Protein AF-A0A8S8XCG7-F1 (afdb_monomer_lite)

Organism: NCBI:txid2812848

Foldseek 3Di:
DDDDDDDDDDPPPPPDPDDPPPQDDADDDFLPVLCVVFVVPPDHPVCLQVCLVAAALVNLLVVLVCCCPVVPRPRDPVSSVRNSVSSNVRRHDHDPDPDPPPDDD

pLDDT: mean 86.69, std 14.5, range [52.53, 98.62]

Structure (mmCIF, N/CA/C/O backbone):
data_AF-A0A8S8XCG7-F1
#
_entry.id   AF-A0A8S8XCG7-F1
#
loop_
_atom_site.group_PDB
_atom_site.id
_atom_site.type_symbol
_atom_site.label_atom_id
_atom_site.label_alt_id
_atom_site.label_comp_id
_atom_site.label_asym_id
_atom_site.label_entity_id
_atom_site.label_seq_id
_atom_site.pdbx_PDB_ins_code
_atom_site.Cartn_x
_atom_site.Cartn_y
_atom_site.Cartn_z
_atom_site.occupancy
_atom_site.B_iso_or_equiv
_atom_site.auth_seq_id
_atom_site.auth_comp_id
_atom_site.auth_asym_id
_atom_site.auth_atom_id
_atom_site.pdbx_PDB_model_num
ATOM 1 N N . MET A 1 1 ? 73.875 -24.500 -15.3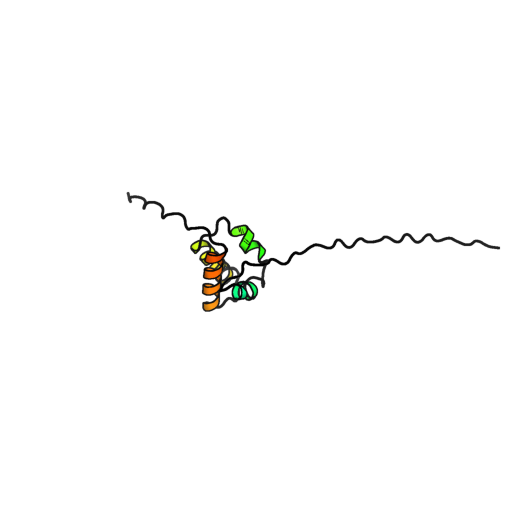87 1.00 55.00 1 MET A N 1
ATOM 2 C CA . MET A 1 1 ? 73.278 -23.535 -14.432 1.00 55.00 1 MET A CA 1
ATOM 3 C C . MET A 1 1 ? 72.925 -22.252 -15.176 1.00 55.00 1 MET A C 1
ATOM 5 O O . MET A 1 1 ? 73.843 -21.654 -15.726 1.00 55.00 1 MET A O 1
ATOM 9 N N . PRO A 1 2 ? 71.639 -21.853 -15.249 1.00 52.53 2 PRO A N 1
ATOM 10 C CA . PRO A 1 2 ? 71.208 -20.766 -14.362 1.00 52.53 2 PRO A CA 1
ATOM 11 C C . PRO A 1 2 ? 69.749 -20.830 -13.859 1.00 52.53 2 PRO A C 1
ATOM 13 O O . PRO A 1 2 ? 68.814 -21.126 -14.589 1.00 52.53 2 PRO A O 1
ATOM 16 N N . ARG A 1 3 ? 69.622 -20.443 -12.584 1.00 58.84 3 ARG A N 1
ATOM 17 C CA . ARG A 1 3 ? 68.622 -19.528 -12.006 1.00 58.84 3 ARG A CA 1
ATOM 18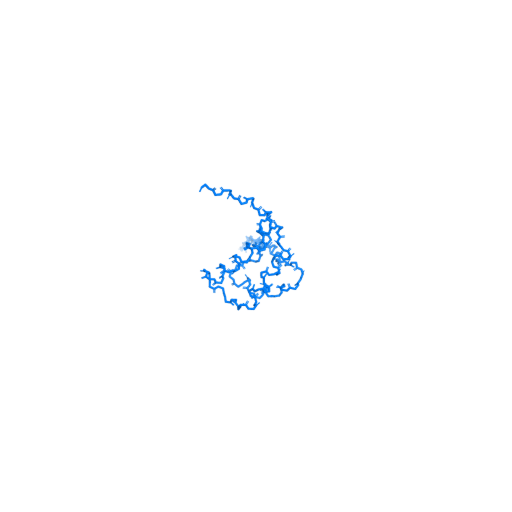 C C . ARG A 1 3 ? 67.142 -19.840 -12.263 1.00 58.84 3 ARG A C 1
ATOM 20 O O . ARG A 1 3 ? 66.499 -19.251 -13.123 1.00 58.84 3 ARG A O 1
ATOM 27 N N . ILE A 1 4 ? 66.602 -20.675 -11.375 1.00 60.03 4 ILE A N 1
ATOM 28 C CA . ILE A 1 4 ? 65.176 -20.731 -11.035 1.00 60.03 4 ILE A CA 1
ATOM 29 C C . ILE A 1 4 ? 64.765 -19.347 -10.505 1.00 60.03 4 ILE A C 1
ATOM 31 O O . ILE A 1 4 ? 65.193 -18.941 -9.425 1.00 60.03 4 ILE A O 1
ATOM 35 N N . LEU A 1 5 ? 63.970 -18.609 -11.280 1.00 61.09 5 LEU A N 1
ATOM 36 C CA . LEU A 1 5 ? 63.278 -17.405 -10.824 1.00 61.09 5 LEU A CA 1
ATOM 37 C C . LEU A 1 5 ? 61.938 -17.835 -10.216 1.00 61.09 5 LEU A C 1
ATOM 39 O O . LEU A 1 5 ? 61.001 -18.179 -10.932 1.00 61.09 5 LEU A O 1
ATOM 43 N N . LEU A 1 6 ? 61.871 -17.845 -8.885 1.00 61.34 6 LEU A N 1
ATOM 44 C CA . LEU A 1 6 ? 60.634 -17.980 -8.116 1.00 61.34 6 LEU A CA 1
ATOM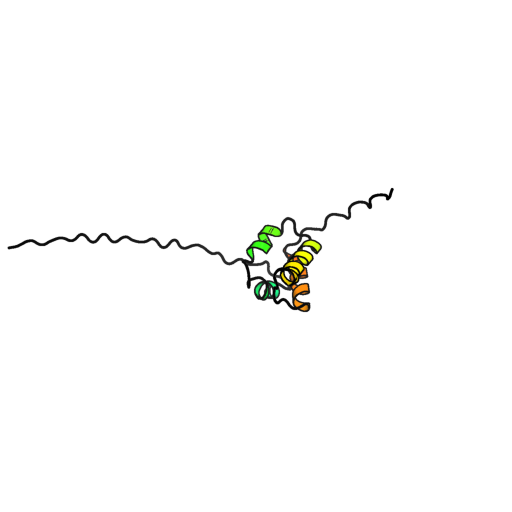 45 C C . LEU A 1 6 ? 59.822 -16.684 -8.256 1.00 61.34 6 LEU A C 1
ATOM 47 O O . LEU A 1 6 ? 60.117 -15.698 -7.583 1.00 61.34 6 LEU A O 1
ATOM 51 N N . LEU A 1 7 ? 58.803 -16.673 -9.119 1.00 62.34 7 LEU A N 1
ATOM 52 C CA . LEU A 1 7 ? 57.742 -15.668 -9.046 1.00 62.34 7 LEU A CA 1
ATOM 53 C C . LEU A 1 7 ? 56.707 -16.133 -8.016 1.00 62.34 7 LEU A C 1
ATOM 55 O O . LEU A 1 7 ? 55.932 -17.051 -8.270 1.00 62.34 7 LEU A O 1
ATOM 59 N N . ALA A 1 8 ? 56.713 -15.500 -6.845 1.00 62.94 8 ALA A N 1
ATOM 60 C CA . ALA A 1 8 ? 55.676 -15.661 -5.836 1.00 62.94 8 ALA A CA 1
ATOM 61 C C . ALA A 1 8 ? 54.373 -15.010 -6.333 1.00 62.94 8 ALA A C 1
ATOM 63 O O . ALA A 1 8 ? 54.267 -13.787 -6.416 1.00 62.94 8 ALA A O 1
ATOM 64 N N . SER A 1 9 ? 53.388 -15.830 -6.696 1.00 67.12 9 SER A N 1
ATOM 65 C CA . SER A 1 9 ? 52.050 -15.374 -7.073 1.00 67.12 9 SER A CA 1
ATOM 66 C C . SER A 1 9 ? 51.273 -14.952 -5.823 1.00 67.12 9 SER A C 1
ATOM 68 O O . SER A 1 9 ? 50.852 -15.794 -5.032 1.00 67.12 9 S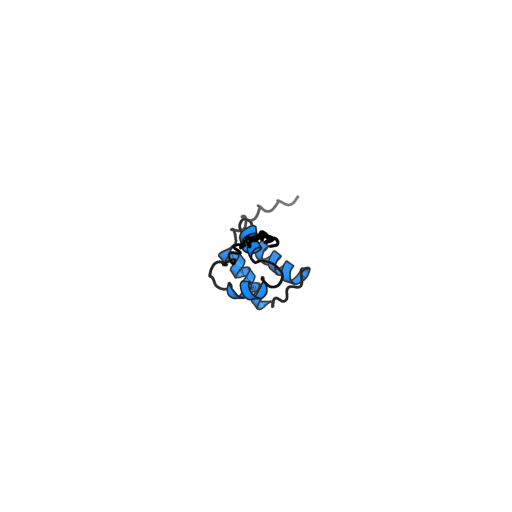ER A O 1
ATOM 70 N N . LEU A 1 10 ? 51.077 -13.644 -5.638 1.00 68.06 10 LEU A N 1
ATOM 71 C CA . LEU A 1 10 ? 50.161 -13.105 -4.633 1.00 68.06 10 LEU A CA 1
ATOM 72 C C . LEU A 1 10 ? 48.720 -13.307 -5.132 1.00 68.06 10 LEU A C 1
ATOM 74 O O . LEU A 1 10 ? 48.222 -12.541 -5.956 1.00 68.06 10 LEU A O 1
ATOM 78 N N . LEU A 1 11 ? 48.056 -14.366 -4.666 1.00 69.00 11 LEU A N 1
ATOM 79 C CA . LEU A 1 11 ? 46.619 -14.548 -4.868 1.00 69.00 11 LEU A CA 1
ATOM 80 C C . LEU A 1 11 ? 45.879 -13.593 -3.925 1.00 69.00 11 LEU A C 1
ATOM 82 O O . LEU A 1 11 ? 45.699 -13.878 -2.742 1.00 69.00 11 LEU A O 1
ATOM 86 N N . LEU A 1 12 ? 45.471 -12.438 -4.449 1.00 65.44 12 LEU A N 1
ATOM 87 C CA . LEU A 1 12 ? 44.484 -11.576 -3.807 1.00 65.44 12 LEU A CA 1
ATOM 88 C C . LEU A 1 12 ? 43.143 -12.318 -3.813 1.00 65.44 12 LEU A C 1
ATOM 90 O O . LEU A 1 12 ? 42.444 -12.350 -4.823 1.00 65.44 12 LEU A O 1
ATOM 94 N N . VAL A 1 13 ? 42.800 -12.952 -2.693 1.00 67.88 13 VAL A N 1
ATOM 95 C CA . VAL A 1 13 ? 41.461 -13.503 -2.477 1.00 67.88 13 VAL A CA 1
ATOM 96 C C . VAL A 1 13 ? 40.526 -12.318 -2.260 1.00 67.88 13 VAL A C 1
ATOM 98 O O . VAL A 1 13 ? 40.457 -11.751 -1.172 1.00 67.88 13 VAL A O 1
ATOM 101 N N . SER A 1 14 ? 39.841 -11.894 -3.319 1.00 68.94 14 SER A N 1
ATOM 102 C CA . SER A 1 14 ? 38.730 -10.956 -3.204 1.00 68.94 14 SER A CA 1
ATOM 103 C C . SER A 1 14 ? 37.586 -11.659 -2.478 1.00 68.94 14 SER A C 1
ATOM 105 O O . SER A 1 14 ? 36.887 -12.482 -3.066 1.00 68.94 14 SER A O 1
ATOM 107 N N . SER A 1 15 ? 37.393 -11.359 -1.194 1.00 67.00 15 SER A N 1
ATOM 108 C CA . SER A 1 15 ? 36.167 -11.737 -0.495 1.00 67.00 15 SER A CA 1
ATOM 109 C C . SER A 1 15 ? 34.998 -11.017 -1.159 1.00 67.00 15 SER A C 1
ATOM 111 O O . SER A 1 15 ? 34.880 -9.796 -1.055 1.00 67.00 15 SER A O 1
ATOM 113 N N . ALA A 1 16 ? 34.140 -11.761 -1.855 1.00 66.19 16 ALA A N 1
ATOM 114 C CA . ALA A 1 16 ? 32.838 -11.253 -2.249 1.00 66.19 16 ALA A CA 1
ATOM 115 C C . ALA A 1 16 ? 32.046 -10.994 -0.961 1.00 66.19 16 ALA A C 1
ATOM 117 O O . ALA A 1 16 ? 31.727 -11.928 -0.225 1.00 66.19 16 ALA A O 1
ATOM 118 N N . ALA A 1 17 ? 31.778 -9.726 -0.656 1.00 69.81 17 ALA A N 1
ATOM 119 C CA . ALA A 1 17 ? 30.797 -9.384 0.357 1.00 69.81 17 ALA A CA 1
ATOM 120 C C . ALA A 1 17 ? 29.435 -9.857 -0.161 1.00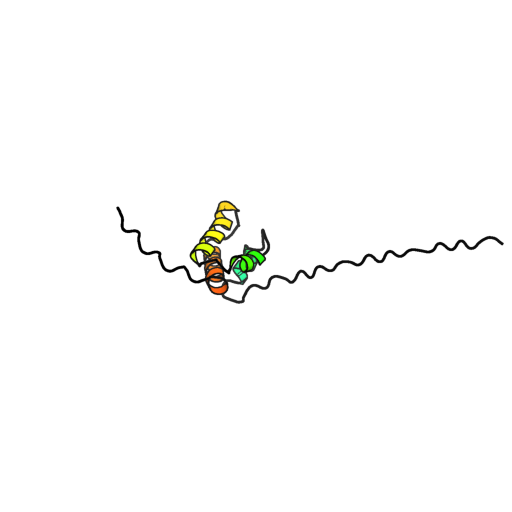 69.81 17 ALA A C 1
ATOM 122 O O . ALA A 1 17 ? 28.897 -9.291 -1.111 1.00 69.81 17 ALA A O 1
ATOM 123 N N . VAL A 1 18 ? 28.911 -10.933 0.420 1.00 68.06 18 VAL A N 1
ATOM 124 C CA . VAL A 1 18 ? 27.520 -11.329 0.214 1.00 68.06 18 VAL A CA 1
ATOM 125 C C . VAL A 1 18 ? 26.655 -10.356 1.008 1.00 68.06 18 VAL A C 1
ATOM 127 O O . VAL A 1 18 ? 26.681 -10.351 2.237 1.00 68.06 18 VAL A O 1
ATOM 130 N N . ALA A 1 19 ? 25.959 -9.468 0.301 1.00 65.62 19 ALA A N 1
ATOM 131 C CA . ALA A 1 19 ? 24.869 -8.707 0.888 1.00 65.62 19 ALA A CA 1
ATOM 132 C C . ALA A 1 19 ? 23.712 -9.685 1.127 1.00 65.62 19 ALA A C 1
ATOM 134 O O . ALA A 1 19 ? 23.221 -10.307 0.185 1.00 65.62 19 ALA A O 1
ATOM 135 N N . ASP A 1 20 ? 23.332 -9.861 2.389 1.00 61.59 20 ASP A N 1
ATOM 136 C CA . ASP A 1 20 ? 22.133 -10.599 2.777 1.00 61.59 20 ASP A CA 1
ATOM 137 C C . ASP A 1 20 ? 20.921 -9.707 2.471 1.00 61.59 20 ASP A C 1
ATOM 139 O O . ASP A 1 20 ? 20.439 -8.955 3.317 1.00 61.59 20 ASP A O 1
ATOM 143 N N . GLU A 1 21 ? 20.503 -9.680 1.203 1.00 63.97 21 GLU A N 1
ATOM 144 C CA . GLU A 1 21 ? 19.266 -9.011 0.795 1.00 63.97 21 GLU A CA 1
ATOM 145 C C . GLU A 1 21 ? 18.087 -9.919 1.139 1.00 63.97 21 GLU A C 1
ATOM 147 O O . GLU A 1 21 ? 17.527 -10.625 0.296 1.00 63.97 21 GLU A O 1
ATOM 152 N N . ASP A 1 22 ? 17.740 -9.941 2.423 1.00 64.88 22 ASP A N 1
ATOM 153 C CA . ASP A 1 22 ? 16.573 -10.651 2.917 1.00 64.88 22 ASP A CA 1
ATOM 154 C C . ASP A 1 22 ? 15.320 -10.070 2.238 1.00 64.88 22 ASP A C 1
ATOM 156 O O . ASP A 1 22 ? 14.923 -8.924 2.469 1.00 64.88 22 ASP A O 1
ATOM 160 N N . ALA A 1 23 ? 14.692 -10.851 1.355 1.00 68.38 23 ALA A N 1
ATOM 161 C CA . ALA A 1 23 ? 13.526 -10.397 0.609 1.00 68.38 23 ALA A CA 1
ATOM 162 C C . ALA A 1 23 ? 12.410 -9.952 1.572 1.00 68.38 23 ALA A C 1
ATOM 164 O O . ALA A 1 23 ? 12.002 -10.686 2.480 1.00 68.38 23 ALA A O 1
ATOM 165 N N . ILE A 1 24 ? 11.875 -8.750 1.361 1.00 77.75 24 ILE A N 1
ATOM 166 C CA . ILE A 1 24 ? 10.824 -8.174 2.205 1.00 77.75 24 ILE A CA 1
ATOM 167 C C . ILE A 1 24 ? 9.537 -8.995 2.112 1.00 77.75 24 ILE A C 1
ATOM 169 O O . ILE A 1 24 ? 8.780 -8.911 1.150 1.00 77.75 24 ILE A O 1
ATOM 173 N N . LYS A 1 25 ? 9.268 -9.785 3.159 1.00 88.19 25 LYS A N 1
ATOM 174 C CA . LYS A 1 25 ? 8.055 -10.613 3.279 1.00 88.19 25 LYS A CA 1
ATOM 175 C C . LYS A 1 25 ? 6.870 -9.837 3.850 1.00 88.19 25 LYS A C 1
ATOM 177 O O . LYS A 1 25 ? 6.738 -9.689 5.068 1.00 88.19 25 LYS A O 1
ATOM 182 N N . LEU A 1 26 ? 5.992 -9.330 2.998 1.00 94.56 26 LEU A N 1
ATOM 183 C CA . LEU A 1 26 ? 4.766 -8.689 3.468 1.00 94.56 26 LEU A CA 1
ATOM 184 C C . LEU A 1 26 ? 3.903 -9.650 4.324 1.00 94.56 26 LEU A C 1
ATOM 186 O O . LEU A 1 26 ? 4.018 -10.872 4.238 1.00 94.56 26 LEU A O 1
ATOM 190 N N . LYS A 1 27 ? 3.069 -9.100 5.216 1.00 96.44 27 LYS A N 1
ATOM 191 C CA . LYS A 1 27 ? 2.158 -9.866 6.078 1.00 96.44 27 LYS A CA 1
ATOM 192 C C . LYS A 1 27 ? 1.153 -10.595 5.190 1.00 96.44 27 LYS A C 1
ATOM 194 O O . LYS A 1 27 ? 0.583 -9.993 4.284 1.00 96.44 27 LYS A O 1
ATOM 199 N N . ALA A 1 28 ? 0.892 -11.867 5.455 1.00 97.00 28 ALA A N 1
ATOM 200 C CA . ALA A 1 28 ? -0.142 -12.586 4.718 1.00 97.00 28 ALA A CA 1
ATOM 201 C C . ALA A 1 28 ? -1.522 -11.939 4.946 1.00 97.00 28 ALA A C 1
ATOM 203 O O . ALA A 1 28 ? -1.837 -11.518 6.059 1.00 97.00 28 ALA A O 1
ATOM 204 N N . GLY A 1 29 ? -2.350 -11.873 3.904 1.00 97.25 29 GLY A N 1
ATOM 205 C CA . GLY A 1 29 ? -3.716 -11.359 4.001 1.00 97.25 29 GLY A CA 1
ATOM 206 C C . GLY A 1 29 ? -4.354 -11.087 2.634 1.00 97.25 29 GLY A C 1
ATOM 207 O O . GLY A 1 29 ? -3.643 -11.045 1.628 1.00 97.25 29 GLY A O 1
ATOM 208 N N . PRO A 1 30 ? -5.684 -10.893 2.573 1.00 98.25 30 PRO A N 1
ATOM 209 C CA . PRO A 1 30 ? -6.370 -10.526 1.335 1.00 98.25 30 PRO A CA 1
ATOM 210 C C . PRO A 1 30 ? -5.802 -9.225 0.758 1.00 98.25 30 PRO A C 1
ATOM 212 O O . PRO A 1 30 ? -5.749 -8.229 1.471 1.00 98.25 30 PRO A O 1
ATOM 215 N N . GLY A 1 31 ? -5.376 -9.239 -0.507 1.00 98.00 31 GLY A N 1
ATOM 216 C CA . GLY A 1 31 ? -4.740 -8.092 -1.169 1.00 98.00 31 GLY A CA 1
ATOM 217 C C . GLY A 1 31 ? -3.207 -8.089 -1.151 1.00 98.00 31 GLY A C 1
ATOM 218 O O . GLY A 1 31 ? -2.593 -7.235 -1.787 1.00 98.00 31 GLY A O 1
ATOM 219 N N . HIS A 1 32 ? -2.578 -9.060 -0.479 1.00 97.69 32 HIS A N 1
ATOM 220 C CA . HIS A 1 32 ? -1.121 -9.228 -0.457 1.00 97.69 32 HIS A CA 1
ATOM 221 C C . HIS A 1 32 ? -0.517 -9.294 -1.867 1.00 97.69 32 HIS A C 1
ATOM 223 O O . HIS A 1 32 ? 0.432 -8.572 -2.179 1.00 97.69 32 HIS A O 1
ATOM 229 N N . ASP A 1 33 ? -1.090 -10.127 -2.737 1.00 96.75 33 ASP A N 1
ATOM 230 C CA . ASP A 1 33 ? -0.537 -10.359 -4.070 1.00 96.75 33 ASP A CA 1
ATOM 231 C C . ASP A 1 33 ? -0.689 -9.128 -4.970 1.00 96.75 33 ASP A C 1
ATOM 233 O O . ASP A 1 33 ? 0.192 -8.864 -5.785 1.00 96.75 33 ASP A O 1
ATOM 237 N N . GLN A 1 34 ? -1.750 -8.336 -4.789 1.00 98.00 34 GLN A N 1
ATOM 238 C CA . GLN A 1 34 ? -1.935 -7.065 -5.486 1.00 98.00 34 GLN A CA 1
ATOM 239 C C . GLN A 1 34 ? -0.834 -6.066 -5.118 1.00 98.00 34 GLN A C 1
ATOM 241 O O . GLN A 1 34 ? -0.322 -5.387 -6.007 1.00 98.00 34 GLN A O 1
ATOM 246 N N . VAL A 1 35 ? -0.416 -6.001 -3.848 1.00 97.62 35 VAL A N 1
ATOM 247 C CA . VAL A 1 35 ? 0.719 -5.153 -3.443 1.00 97.62 35 VAL A CA 1
ATOM 248 C C . VAL A 1 35 ? 2.021 -5.646 -4.066 1.00 97.62 35 VAL A C 1
ATOM 250 O O . VAL A 1 35 ? 2.771 -4.840 -4.614 1.00 97.62 35 VAL A O 1
ATOM 253 N N . LEU A 1 36 ? 2.285 -6.957 -4.033 1.00 95.38 36 LEU A N 1
ATOM 254 C CA . LEU A 1 36 ? 3.491 -7.523 -4.648 1.00 95.38 36 LEU A CA 1
ATOM 255 C C . LEU A 1 36 ? 3.576 -7.220 -6.149 1.00 95.38 36 LEU A C 1
ATOM 257 O O . LEU A 1 36 ? 4.642 -6.858 -6.640 1.00 95.38 36 LEU A O 1
ATOM 261 N N . GLN A 1 37 ? 2.458 -7.349 -6.862 1.00 95.25 37 GLN A N 1
ATOM 262 C CA . GLN A 1 37 ? 2.396 -7.150 -8.310 1.00 95.25 37 GLN A CA 1
ATOM 263 C C . GLN A 1 37 ? 2.524 -5.678 -8.716 1.00 95.25 37 GLN A C 1
ATOM 265 O O . GLN A 1 37 ? 3.132 -5.384 -9.741 1.00 95.25 37 GLN A O 1
ATOM 270 N N . ASN A 1 38 ? 1.974 -4.753 -7.923 1.00 97.31 38 ASN A N 1
ATOM 271 C CA . ASN A 1 38 ? 1.850 -3.351 -8.327 1.00 97.31 38 ASN A CA 1
ATOM 272 C C . ASN A 1 38 ? 2.890 -2.416 -7.690 1.00 97.31 38 ASN A C 1
ATOM 274 O O . ASN A 1 38 ? 3.268 -1.416 -8.296 1.00 97.31 38 ASN A O 1
ATOM 278 N N . CYS A 1 39 ? 3.357 -2.695 -6.469 1.00 96.19 39 CYS A N 1
ATOM 279 C CA . CYS A 1 39 ? 4.137 -1.725 -5.689 1.00 96.19 39 CYS A CA 1
ATOM 280 C C . CYS A 1 39 ? 5.657 -1.929 -5.777 1.00 96.19 39 CYS A C 1
ATOM 282 O O . CYS A 1 39 ? 6.405 -1.003 -5.478 1.00 96.19 39 CYS A O 1
ATOM 284 N N . ALA A 1 40 ? 6.122 -3.103 -6.215 1.00 93.75 40 ALA A N 1
ATOM 285 C CA . ALA A 1 40 ? 7.550 -3.402 -6.378 1.00 93.75 40 ALA A CA 1
ATOM 286 C C . ALA A 1 40 ? 8.129 -2.940 -7.733 1.00 93.75 40 ALA A C 1
ATOM 288 O O . ALA A 1 40 ? 9.293 -3.195 -8.032 1.00 93.75 40 ALA A O 1
ATOM 289 N N . VAL A 1 41 ? 7.321 -2.275 -8.568 1.00 92.69 41 VAL A N 1
ATOM 290 C CA . VAL A 1 41 ? 7.700 -1.876 -9.936 1.00 92.69 41 VAL A CA 1
ATOM 291 C C . VAL A 1 41 ? 8.678 -0.698 -9.942 1.00 92.69 41 VAL A C 1
ATOM 293 O O . VAL A 1 41 ? 9.564 -0.638 -10.792 1.00 92.69 41 VAL A O 1
ATOM 296 N N . CYS A 1 42 ? 8.532 0.235 -8.997 1.00 96.00 42 CYS A N 1
ATOM 297 C CA . CYS A 1 42 ? 9.286 1.494 -8.992 1.00 96.00 42 CYS A CA 1
ATOM 298 C C . CYS A 1 42 ? 10.192 1.670 -7.763 1.00 96.00 42 CYS A C 1
ATOM 300 O O . CYS A 1 42 ? 11.117 2.478 -7.803 1.00 96.00 42 CYS A O 1
ATOM 302 N N . HIS A 1 43 ? 9.931 0.958 -6.663 1.00 94.94 43 HIS A N 1
ATOM 303 C CA . HIS A 1 43 ? 10.691 1.061 -5.414 1.00 94.94 43 HIS A CA 1
ATOM 304 C C . HIS A 1 43 ? 10.567 -0.216 -4.567 1.00 94.94 43 HIS A C 1
ATOM 306 O O . HIS A 1 43 ? 9.718 -1.067 -4.826 1.00 94.94 43 HIS A O 1
ATOM 312 N N . SER A 1 44 ? 11.388 -0.331 -3.514 1.00 92.94 44 SER A N 1
ATOM 313 C CA . SER A 1 44 ? 11.286 -1.431 -2.541 1.00 92.94 44 SER A CA 1
ATOM 314 C C . SER A 1 44 ? 9.960 -1.394 -1.770 1.00 92.94 44 SER A C 1
ATOM 316 O O . SER A 1 44 ? 9.382 -0.330 -1.525 1.00 92.94 44 SER A O 1
ATOM 318 N N . LEU A 1 45 ? 9.508 -2.565 -1.322 1.00 94.44 45 LEU A N 1
ATOM 319 C CA . LEU A 1 45 ? 8.356 -2.725 -0.434 1.00 94.44 45 LEU A CA 1
ATOM 320 C C . LEU A 1 45 ? 8.672 -2.389 1.034 1.00 94.44 45 LEU A C 1
ATOM 322 O O . LEU A 1 45 ? 7.760 -2.349 1.861 1.00 94.44 45 LEU A O 1
ATOM 326 N N . ASP A 1 46 ? 9.934 -2.098 1.366 1.00 93.38 46 ASP A N 1
ATOM 327 C CA . ASP A 1 46 ? 10.363 -1.666 2.705 1.00 93.38 46 ASP A CA 1
ATOM 328 C C . ASP A 1 46 ? 9.564 -0.486 3.243 1.00 93.38 46 ASP A C 1
ATOM 330 O O . ASP A 1 46 ? 9.218 -0.443 4.429 1.00 93.38 46 ASP A O 1
ATOM 334 N N . TYR A 1 47 ? 9.196 0.440 2.354 1.00 94.38 47 TYR A N 1
ATOM 335 C CA . TYR A 1 47 ? 8.411 1.612 2.710 1.00 94.38 47 TYR A CA 1
ATOM 336 C C . TYR A 1 47 ? 7.082 1.260 3.375 1.00 94.38 47 TYR A C 1
ATOM 338 O O . TYR A 1 47 ? 6.626 2.025 4.224 1.00 94.38 47 TYR A O 1
ATOM 346 N N . VAL A 1 48 ? 6.492 0.096 3.083 1.00 96.19 48 VAL A N 1
ATOM 347 C CA . VAL A 1 48 ? 5.265 -0.340 3.760 1.00 96.19 48 VAL A CA 1
ATOM 348 C C . VAL A 1 48 ? 5.502 -0.459 5.265 1.00 96.19 48 VAL A C 1
ATOM 350 O O . VAL A 1 48 ? 4.774 0.124 6.065 1.00 96.19 48 VAL A O 1
ATOM 353 N N . ARG A 1 49 ? 6.560 -1.170 5.671 1.00 94.00 49 ARG A N 1
ATOM 354 C CA . ARG A 1 49 ? 6.875 -1.387 7.090 1.00 94.00 49 ARG A CA 1
ATOM 355 C C . ARG A 1 49 ? 7.444 -0.140 7.752 1.00 94.00 49 ARG A C 1
ATOM 357 O O . ARG A 1 49 ? 7.078 0.147 8.886 1.00 94.00 49 ARG A O 1
ATOM 364 N N . MET A 1 50 ? 8.315 0.588 7.051 1.00 94.19 50 MET A N 1
ATOM 365 C CA . MET A 1 50 ? 8.960 1.791 7.584 1.00 94.19 50 MET A CA 1
ATOM 366 C C . MET A 1 50 ? 7.951 2.885 7.942 1.00 94.19 50 MET A C 1
ATOM 368 O O . MET A 1 50 ? 8.152 3.597 8.921 1.00 94.19 50 MET A O 1
ATOM 372 N N . ASN A 1 51 ? 6.864 3.004 7.174 1.00 95.69 51 ASN A N 1
ATOM 373 C CA . ASN A 1 51 ? 5.849 4.031 7.402 1.00 95.69 51 ASN A CA 1
ATOM 374 C C . ASN A 1 51 ? 4.677 3.550 8.280 1.00 95.69 51 ASN A C 1
ATOM 376 O O . ASN A 1 51 ? 3.963 4.375 8.845 1.00 95.69 51 ASN A O 1
ATOM 380 N N . ALA A 1 52 ? 4.480 2.236 8.449 1.00 95.44 52 ALA A N 1
ATOM 381 C CA . ALA A 1 52 ? 3.300 1.661 9.109 1.00 95.44 52 ALA A CA 1
ATOM 382 C C . ALA A 1 52 ? 2.986 2.230 10.505 1.00 95.44 52 ALA A C 1
ATOM 384 O O . ALA A 1 52 ? 1.826 2.278 10.901 1.00 95.44 52 ALA A O 1
ATOM 385 N N . THR A 1 53 ? 3.991 2.679 11.261 1.00 95.44 53 THR A N 1
ATOM 386 C CA . THR A 1 53 ? 3.821 3.159 12.644 1.00 95.44 53 THR A CA 1
ATOM 387 C C . THR A 1 53 ? 2.982 4.435 12.773 1.00 95.44 53 THR A C 1
ATOM 389 O O . THR A 1 53 ? 2.544 4.753 13.877 1.00 95.44 53 THR A O 1
ATOM 392 N N . PHE A 1 54 ? 2.729 5.153 11.675 1.00 94.44 54 PHE A N 1
ATOM 393 C CA . PHE A 1 54 ? 1.946 6.396 11.661 1.00 94.44 54 PHE A CA 1
ATOM 394 C C . PHE A 1 54 ? 0.904 6.463 10.534 1.00 94.44 54 PHE A C 1
ATOM 396 O O . PHE A 1 54 ? 0.282 7.504 10.320 1.00 94.44 54 PHE A O 1
ATOM 403 N N . MET A 1 55 ? 0.688 5.366 9.812 1.00 97.31 55 MET A N 1
ATOM 404 C CA . MET A 1 55 ? -0.222 5.336 8.671 1.00 97.31 55 MET A CA 1
ATOM 405 C C . MET A 1 55 ? -1.630 4.936 9.107 1.00 97.31 55 MET A C 1
ATOM 407 O O . MET A 1 55 ? -1.884 3.781 9.437 1.00 97.31 55 MET A O 1
ATOM 411 N N . THR A 1 56 ? -2.571 5.878 9.108 1.00 97.56 56 THR A N 1
ATOM 412 C CA . THR A 1 56 ? -3.998 5.551 9.266 1.00 97.56 56 THR A CA 1
ATOM 413 C C . THR A 1 56 ? -4.570 5.024 7.942 1.00 97.56 56 THR A C 1
ATOM 415 O O . THR A 1 56 ? -3.945 5.220 6.896 1.00 97.56 56 THR A O 1
ATOM 418 N N . PRO A 1 57 ? -5.773 4.415 7.922 1.00 96.81 57 PRO A N 1
ATOM 419 C CA . PRO A 1 57 ? -6.410 4.000 6.669 1.00 96.81 57 PRO A CA 1
ATOM 420 C C . PRO A 1 57 ? -6.520 5.131 5.636 1.00 96.81 57 PRO A C 1
ATOM 422 O O . PRO A 1 57 ? -6.273 4.921 4.453 1.00 96.81 57 PRO A O 1
ATOM 425 N N . GLN A 1 58 ? -6.829 6.350 6.087 1.00 96.88 58 GLN A N 1
ATOM 426 C CA . GLN A 1 58 ? -6.931 7.523 5.217 1.00 96.88 58 GLN A CA 1
ATOM 427 C C . GLN A 1 58 ? -5.572 7.951 4.653 1.00 96.88 58 GLN A C 1
ATOM 429 O O . GLN A 1 58 ? -5.501 8.401 3.514 1.00 96.88 58 GLN A O 1
ATOM 434 N N . VAL A 1 59 ? -4.496 7.821 5.435 1.00 97.75 59 VAL A N 1
ATOM 435 C CA . VAL A 1 59 ? -3.148 8.162 4.961 1.00 97.75 59 VAL A CA 1
ATOM 436 C C . VAL A 1 59 ? -2.651 7.112 3.966 1.00 97.75 59 VAL A C 1
ATOM 438 O O . VAL A 1 59 ? -2.101 7.484 2.935 1.00 97.75 59 VAL A O 1
ATOM 441 N N . TRP A 1 60 ? -2.918 5.822 4.200 1.00 98.19 60 TRP A N 1
ATOM 442 C CA . TRP A 1 60 ? -2.618 4.771 3.221 1.00 98.19 60 TRP A CA 1
ATOM 443 C C . TRP A 1 60 ? -3.332 4.997 1.888 1.00 98.19 60 TRP A C 1
ATOM 445 O O . TRP A 1 60 ? -2.700 4.897 0.837 1.00 98.19 60 TRP A O 1
ATOM 455 N N . ASP A 1 61 ? -4.621 5.344 1.927 1.00 98.19 61 ASP A N 1
ATOM 456 C CA . ASP A 1 61 ? -5.370 5.696 0.720 1.00 98.19 61 ASP A CA 1
ATOM 457 C C . ASP A 1 61 ? -4.729 6.878 -0.016 1.00 98.19 61 ASP A C 1
ATOM 459 O O . ASP A 1 61 ? -4.429 6.782 -1.207 1.00 98.19 61 ASP A O 1
ATOM 463 N N . ALA A 1 62 ? -4.415 7.956 0.705 1.00 98.31 62 ALA A N 1
ATOM 464 C CA . ALA A 1 62 ? -3.778 9.130 0.123 1.00 98.31 62 ALA A CA 1
ATOM 465 C C . ALA A 1 62 ? -2.416 8.814 -0.525 1.00 98.31 62 ALA A C 1
ATOM 467 O O . ALA A 1 62 ? -2.141 9.297 -1.625 1.00 98.31 62 ALA A O 1
ATOM 468 N N . GLU A 1 63 ? -1.577 7.991 0.109 1.00 98.19 63 GLU A N 1
ATOM 469 C CA . GLU A 1 63 ? -0.271 7.614 -0.443 1.00 98.19 63 GLU A CA 1
ATOM 470 C C . GLU A 1 63 ? -0.403 6.720 -1.684 1.00 98.19 63 GLU A C 1
ATOM 472 O O . GLU A 1 63 ? 0.285 6.957 -2.677 1.00 98.19 63 GLU A O 1
ATOM 477 N N . VAL A 1 64 ? -1.335 5.760 -1.709 1.00 98.31 64 VAL A N 1
ATOM 478 C CA . VAL A 1 64 ? -1.598 4.956 -2.920 1.00 98.31 64 VAL A CA 1
ATOM 479 C C . VAL A 1 64 ? -2.121 5.841 -4.053 1.00 98.31 64 VAL A C 1
ATOM 481 O O . VAL A 1 64 ? -1.639 5.761 -5.184 1.00 98.31 64 VAL A O 1
ATOM 484 N N . GLN A 1 65 ? -3.043 6.761 -3.757 1.00 98.50 65 GLN A N 1
ATOM 485 C CA . GLN A 1 65 ? -3.529 7.728 -4.743 1.00 98.50 65 GLN A CA 1
ATOM 486 C C . GLN A 1 65 ? -2.414 8.647 -5.254 1.00 98.50 65 GLN A C 1
ATOM 488 O O . GLN A 1 65 ? -2.412 9.013 -6.430 1.00 98.50 65 GLN A O 1
ATOM 493 N N . LYS A 1 66 ? -1.445 9.004 -4.408 1.00 98.38 66 LYS A N 1
ATOM 494 C CA . LYS A 1 66 ? -0.256 9.763 -4.806 1.00 98.38 66 LYS A CA 1
ATOM 495 C C . LYS A 1 66 ? 0.649 8.948 -5.733 1.00 98.38 66 LYS A C 1
ATOM 497 O O . LYS A 1 66 ? 1.105 9.504 -6.732 1.00 98.38 66 LYS A O 1
ATOM 502 N N . MET A 1 67 ? 0.852 7.652 -5.473 1.00 98.50 67 MET A N 1
ATOM 503 C CA . MET A 1 67 ? 1.580 6.762 -6.395 1.00 98.50 67 MET A CA 1
ATOM 504 C C . MET A 1 67 ? 0.951 6.761 -7.785 1.00 98.50 67 MET A C 1
ATOM 506 O O . MET A 1 67 ? 1.656 6.917 -8.778 1.00 98.50 67 MET A O 1
ATOM 510 N N . ILE A 1 68 ? -0.376 6.688 -7.856 1.00 98.38 68 ILE A N 1
ATOM 511 C CA . ILE A 1 68 ? -1.111 6.691 -9.125 1.00 98.38 68 ILE A CA 1
ATOM 512 C C . ILE A 1 68 ? -1.025 8.062 -9.808 1.00 98.38 68 ILE A C 1
ATOM 514 O O . ILE A 1 68 ? -0.607 8.169 -10.957 1.00 98.38 68 ILE A O 1
ATOM 518 N N . LYS A 1 69 ? -1.411 9.134 -9.109 1.00 98.19 69 LYS A N 1
ATOM 519 C CA . LYS A 1 69 ? -1.657 10.447 -9.732 1.00 98.19 69 LYS A CA 1
ATOM 520 C C . LYS A 1 69 ? -0.402 11.287 -9.923 1.00 98.19 69 LYS A C 1
ATOM 522 O O . LYS A 1 69 ? -0.307 12.005 -10.912 1.00 98.19 69 LYS A O 1
ATOM 527 N N . ALA A 1 70 ? 0.521 11.250 -8.964 1.00 98.19 70 ALA A N 1
ATOM 528 C CA . ALA A 1 70 ? 1.722 12.081 -8.990 1.00 98.19 70 ALA A CA 1
ATOM 529 C C . ALA A 1 70 ? 2.919 11.342 -9.594 1.00 98.19 70 ALA A C 1
ATOM 531 O O . ALA A 1 70 ? 3.712 11.956 -10.303 1.00 98.19 70 ALA A O 1
ATOM 532 N N . TYR A 1 71 ? 3.041 10.039 -9.325 1.00 97.75 71 TYR A N 1
ATOM 533 C CA . TYR A 1 71 ? 4.170 9.229 -9.795 1.00 97.75 71 TYR A CA 1
ATOM 534 C C . TYR A 1 71 ? 3.832 8.325 -10.989 1.00 97.75 71 TYR A C 1
ATOM 536 O O . TYR A 1 71 ? 4.737 7.723 -11.559 1.00 97.75 71 TYR A O 1
ATOM 544 N N . GLY A 1 72 ? 2.564 8.268 -11.410 1.00 97.69 72 GLY A N 1
ATOM 545 C CA . GLY A 1 72 ? 2.151 7.560 -12.623 1.00 97.69 72 GLY A CA 1
ATOM 546 C C . GLY A 1 72 ? 2.155 6.037 -12.495 1.00 97.69 72 GLY A C 1
ATOM 547 O O . GLY A 1 72 ? 2.317 5.352 -13.502 1.00 97.69 72 GLY A O 1
ATOM 548 N N . ALA A 1 73 ? 2.011 5.495 -11.281 1.00 97.94 73 ALA A N 1
ATOM 549 C CA . ALA A 1 73 ? 1.936 4.052 -11.079 1.00 97.94 73 ALA A CA 1
ATOM 550 C C . ALA A 1 73 ? 0.737 3.463 -11.858 1.00 97.94 73 ALA A C 1
ATOM 552 O O . ALA A 1 73 ? -0.385 3.953 -11.687 1.00 97.94 73 ALA A O 1
ATOM 553 N N . PRO A 1 74 ? 0.942 2.423 -12.690 1.00 96.31 74 PRO A N 1
ATOM 554 C CA . PRO A 1 74 ? -0.097 1.851 -13.545 1.00 96.31 74 PRO A CA 1
ATOM 555 C C . PRO A 1 74 ? -1.002 0.892 -12.753 1.00 96.31 74 PRO A C 1
ATOM 557 O O . PRO A 1 74 ? -1.019 -0.307 -13.006 1.00 96.31 74 PRO A O 1
ATOM 560 N N . ILE A 1 75 ? -1.719 1.420 -11.757 1.00 97.62 75 ILE A N 1
ATOM 561 C CA . ILE A 1 75 ? -2.613 0.650 -10.883 1.00 97.62 75 ILE A CA 1
ATOM 562 C C . ILE A 1 75 ? -4.062 0.931 -11.276 1.00 97.62 75 ILE A C 1
ATOM 564 O O . ILE A 1 75 ? -4.525 2.073 -11.220 1.00 97.62 75 ILE A O 1
ATOM 568 N N . GLU A 1 76 ? -4.793 -0.122 -11.627 1.00 95.81 76 GLU A N 1
ATOM 569 C CA . GLU A 1 76 ? -6.214 -0.041 -11.956 1.00 95.81 76 GLU A CA 1
ATOM 570 C C . GLU A 1 76 ? -7.067 0.277 -10.718 1.00 95.81 76 GLU A C 1
ATOM 572 O O . GLU A 1 76 ? -6.749 -0.114 -9.593 1.00 95.81 76 GLU A O 1
ATOM 577 N N . ALA A 1 77 ? -8.205 0.951 -10.910 1.00 91.06 77 ALA A N 1
ATOM 578 C CA . ALA A 1 77 ? -9.040 1.422 -9.797 1.00 91.06 77 ALA A CA 1
ATOM 579 C C . ALA A 1 77 ? -9.532 0.292 -8.865 1.00 91.06 77 ALA A C 1
ATOM 581 O O . ALA A 1 77 ? -9.660 0.500 -7.657 1.00 91.06 77 ALA A O 1
ATOM 582 N N . GLY A 1 78 ? -9.792 -0.901 -9.414 1.00 93.31 78 GLY A N 1
ATOM 583 C CA . GLY A 1 78 ? -10.174 -2.078 -8.629 1.00 93.31 78 GLY A CA 1
ATOM 584 C C . GLY A 1 78 ? -9.051 -2.557 -7.706 1.00 93.31 78 GLY A C 1
ATOM 585 O O . GLY A 1 78 ? -9.287 -2.788 -6.519 1.00 93.31 78 GLY A O 1
ATOM 586 N N . ASP A 1 79 ? -7.825 -2.621 -8.225 1.00 98.00 79 ASP A N 1
ATOM 587 C CA . ASP A 1 79 ? -6.650 -3.035 -7.456 1.00 98.00 79 ASP A CA 1
ATOM 588 C C . ASP A 1 79 ? -6.233 -1.972 -6.446 1.00 98.00 79 ASP A C 1
ATOM 590 O O . ASP A 1 79 ? -5.863 -2.315 -5.326 1.00 98.00 79 ASP A O 1
ATOM 594 N N . ALA A 1 80 ? -6.373 -0.686 -6.784 1.00 98.19 80 ALA A N 1
ATOM 595 C CA . ALA A 1 80 ? -6.088 0.410 -5.864 1.00 98.19 80 ALA A CA 1
ATOM 596 C C . ALA A 1 80 ? -6.876 0.263 -4.554 1.00 98.19 80 ALA A C 1
ATOM 598 O O . ALA A 1 80 ? -6.296 0.390 -3.479 1.00 98.19 80 ALA A O 1
ATOM 599 N N . LYS A 1 81 ? -8.169 -0.084 -4.630 1.00 97.69 81 LYS A N 1
ATOM 600 C CA . LYS A 1 81 ? -8.988 -0.325 -3.434 1.00 97.69 81 LYS A CA 1
ATOM 601 C C . LYS A 1 81 ? -8.513 -1.547 -2.639 1.00 97.69 81 LYS A C 1
ATOM 603 O O . LYS A 1 81 ? -8.446 -1.499 -1.416 1.00 97.69 81 LYS A O 1
ATOM 608 N N . ILE A 1 82 ? -8.194 -2.648 -3.319 1.00 98.62 82 ILE A N 1
ATOM 609 C CA . ILE A 1 82 ? -7.720 -3.874 -2.658 1.00 98.62 82 ILE A CA 1
ATOM 610 C C . ILE A 1 82 ? -6.392 -3.613 -1.932 1.00 98.62 82 ILE A C 1
ATOM 612 O O . ILE A 1 82 ? -6.199 -4.058 -0.800 1.00 98.62 82 ILE A O 1
ATOM 616 N N . ILE A 1 83 ? -5.497 -2.855 -2.565 1.00 98.62 83 ILE A N 1
ATOM 617 C CA . ILE A 1 83 ? -4.206 -2.452 -2.010 1.00 98.62 83 ILE A CA 1
ATOM 618 C C . ILE A 1 83 ? -4.402 -1.569 -0.774 1.00 98.62 83 ILE A C 1
ATOM 620 O O . ILE A 1 83 ? -3.794 -1.843 0.261 1.00 98.62 83 ILE A O 1
ATOM 624 N N . THR A 1 84 ? -5.251 -0.538 -0.837 1.00 98.38 84 THR A N 1
ATOM 625 C CA . THR A 1 84 ? -5.464 0.362 0.310 1.00 98.38 84 THR A CA 1
ATOM 626 C C . THR A 1 84 ? -6.112 -0.358 1.488 1.00 98.38 84 THR A C 1
ATOM 628 O O . THR A 1 84 ? -5.662 -0.181 2.621 1.00 98.38 84 THR A O 1
ATOM 631 N N . ASP A 1 85 ? -7.081 -1.242 1.235 1.00 98.38 85 ASP A N 1
ATOM 632 C CA . ASP A 1 85 ? -7.704 -2.077 2.266 1.00 98.38 85 ASP A CA 1
ATOM 633 C C . ASP A 1 85 ? -6.682 -3.020 2.927 1.00 98.38 85 ASP A C 1
ATOM 635 O O . ASP A 1 85 ? -6.652 -3.152 4.156 1.00 98.38 85 ASP A O 1
ATOM 639 N N . TYR A 1 86 ? -5.808 -3.654 2.136 1.00 98.62 86 TYR A N 1
ATOM 640 C CA . TYR A 1 86 ? -4.735 -4.507 2.649 1.00 98.62 86 TYR A CA 1
ATOM 641 C C . TYR A 1 86 ? -3.752 -3.716 3.519 1.00 98.62 86 TYR A C 1
ATOM 643 O O . TYR A 1 86 ? -3.466 -4.123 4.647 1.00 98.62 86 TYR A O 1
ATOM 651 N N . LEU A 1 87 ? -3.258 -2.576 3.026 1.00 98.50 87 LEU A N 1
ATOM 652 C CA . LEU A 1 87 ? -2.302 -1.738 3.751 1.00 98.50 87 LEU A CA 1
ATOM 653 C C . LEU A 1 87 ? -2.907 -1.222 5.059 1.00 98.50 87 LEU A C 1
ATOM 655 O O . LEU A 1 87 ? -2.278 -1.327 6.108 1.00 98.50 87 LEU A O 1
ATOM 659 N N . ALA A 1 88 ? -4.159 -0.770 5.035 1.00 98.06 88 ALA A N 1
ATOM 660 C CA . ALA A 1 88 ? -4.874 -0.347 6.232 1.00 98.06 88 ALA A CA 1
ATOM 661 C C . ALA A 1 88 ? -5.078 -1.492 7.238 1.00 98.06 88 ALA A C 1
ATOM 663 O O . ALA A 1 88 ? -4.874 -1.305 8.435 1.00 98.06 88 ALA A O 1
ATOM 664 N N . THR A 1 89 ? -5.447 -2.687 6.773 1.00 98.12 89 THR A N 1
ATOM 665 C CA . THR A 1 89 ? -5.739 -3.827 7.657 1.00 98.12 89 THR A CA 1
ATOM 666 C C . THR A 1 89 ? -4.470 -4.424 8.260 1.00 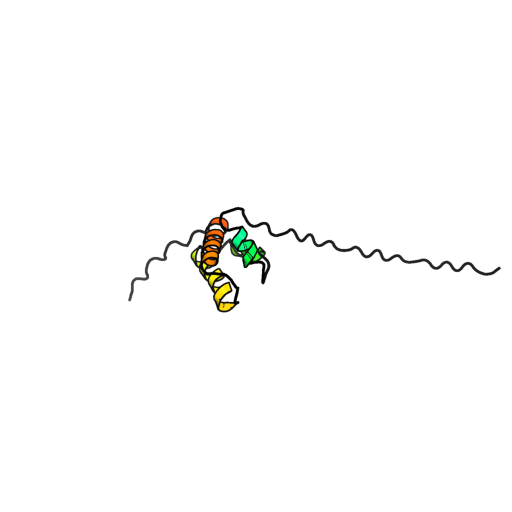98.12 89 THR A C 1
ATOM 668 O O . THR A 1 89 ? -4.433 -4.757 9.443 1.00 98.12 89 THR A O 1
ATOM 671 N N . GLN A 1 90 ? -3.419 -4.582 7.455 1.00 98.00 90 GLN A N 1
ATOM 672 C CA . GLN A 1 90 ? -2.192 -5.260 7.872 1.00 98.00 90 GLN A CA 1
ATOM 673 C C . GLN A 1 90 ? -1.160 -4.300 8.482 1.00 98.00 90 GLN A C 1
ATOM 675 O O . GLN A 1 90 ? -0.342 -4.721 9.308 1.00 98.00 90 GLN A O 1
ATOM 680 N N . TYR A 1 91 ? -1.182 -3.023 8.094 1.00 97.50 91 TYR A N 1
ATOM 681 C CA . TYR A 1 91 ? -0.157 -2.022 8.416 1.00 97.50 91 TYR A CA 1
ATOM 682 C C . TYR A 1 91 ? -0.728 -0.667 8.851 1.00 97.50 91 TYR A C 1
ATOM 684 O O . TYR A 1 91 ? 0.011 0.314 8.903 1.00 97.50 91 TYR A O 1
ATOM 692 N N . GLY A 1 92 ? -2.026 -0.584 9.143 1.00 96.44 92 GLY A N 1
ATOM 693 C CA . GLY A 1 92 ? -2.648 0.636 9.638 1.00 96.44 92 GLY A CA 1
ATOM 694 C C . GLY A 1 92 ? -2.544 0.785 11.154 1.00 96.44 92 GLY A C 1
ATOM 695 O O . GLY A 1 92 ? -2.614 -0.193 11.901 1.00 96.44 92 GLY A O 1
ATOM 696 N N . VAL A 1 93 ? -2.451 2.030 11.614 1.00 96.38 93 VAL A N 1
ATOM 697 C CA . VAL A 1 93 ? -2.767 2.411 12.996 1.00 96.38 93 VAL A CA 1
ATOM 698 C C . VAL A 1 93 ? -4.192 2.968 13.074 1.00 96.38 93 VAL A C 1
ATOM 700 O O . VAL A 1 93 ? -4.697 3.500 12.078 1.00 96.38 93 VAL A O 1
ATOM 703 N N . PRO A 1 94 ? -4.870 2.872 14.235 1.00 91.56 94 PRO A N 1
ATOM 704 C CA . PRO A 1 94 ? -6.173 3.496 14.414 1.00 91.56 94 PRO A CA 1
ATOM 705 C C . PRO A 1 94 ? -6.117 4.980 14.053 1.00 91.56 94 PRO A C 1
ATOM 707 O O . PRO A 1 94 ? -5.183 5.688 14.438 1.00 91.56 94 PRO A O 1
ATOM 710 N N . ALA A 1 95 ? -7.127 5.458 13.326 1.00 82.69 95 ALA A N 1
ATOM 711 C CA . ALA A 1 95 ? -7.261 6.886 13.100 1.00 82.69 95 ALA A CA 1
ATOM 712 C C . ALA A 1 95 ? -7.390 7.600 14.459 1.00 82.69 95 ALA A C 1
ATOM 714 O O . ALA A 1 95 ? -8.098 7.094 15.341 1.00 82.69 95 ALA A O 1
ATOM 715 N N . PRO A 1 96 ? -6.739 8.762 14.646 1.00 77.62 96 PRO A N 1
ATOM 716 C CA . PRO A 1 96 ? -7.003 9.602 15.800 1.00 77.62 96 PRO A CA 1
ATOM 717 C C . PRO A 1 96 ? -8.504 9.848 15.921 1.00 77.62 96 PRO A C 1
ATOM 719 O O . PRO A 1 96 ? -9.193 10.022 14.910 1.00 77.62 96 PRO A O 1
ATOM 722 N N . ALA A 1 97 ? -9.009 9.887 17.155 1.00 74.81 97 ALA A N 1
ATOM 723 C CA . ALA A 1 97 ? -10.369 10.348 17.383 1.00 74.81 97 ALA A CA 1
ATOM 724 C C . ALA A 1 97 ? -10.550 11.713 16.690 1.00 74.81 97 ALA A C 1
ATOM 726 O O . ALA A 1 97 ? -9.621 12.531 16.732 1.00 74.81 97 ALA A O 1
ATOM 727 N N . PRO A 1 98 ? -11.703 11.969 16.043 1.00 70.88 98 PRO A N 1
ATOM 728 C CA . PRO A 1 98 ? -11.967 13.263 15.436 1.00 70.88 98 PRO A CA 1
ATOM 729 C C . PRO A 1 98 ? -11.683 14.360 16.459 1.00 70.88 98 PRO A C 1
ATOM 731 O O . PRO A 1 98 ? -12.177 14.297 17.588 1.00 70.88 98 PRO A O 1
ATOM 734 N N . ALA A 1 99 ? -10.865 15.345 16.083 1.00 70.06 99 ALA A N 1
ATOM 735 C CA . ALA A 1 99 ? -10.677 16.510 16.933 1.00 70.06 99 ALA A CA 1
ATOM 736 C C . ALA A 1 99 ? -12.059 17.121 17.224 1.00 70.06 99 ALA A C 1
ATOM 738 O O . ALA A 1 99 ? -12.903 17.152 16.318 1.00 70.06 99 ALA A O 1
ATOM 739 N N . PRO A 1 100 ? -12.321 17.596 18.456 1.00 69.00 100 PRO A N 1
ATOM 740 C CA . PRO A 1 100 ? -13.563 18.297 18.735 1.00 69.00 100 PRO A CA 1
ATOM 741 C C . PRO A 1 100 ? -13.695 19.439 17.730 1.00 69.00 100 PRO A C 1
ATOM 743 O O . PRO A 1 100 ? -12.733 20.179 17.497 1.00 69.00 100 PRO A O 1
ATOM 746 N N . ALA A 1 101 ? -14.863 19.535 17.092 1.00 75.88 101 ALA A N 1
ATOM 747 C CA . ALA A 1 101 ? -15.135 20.592 16.132 1.00 75.88 101 ALA A CA 1
ATOM 748 C C . ALA A 1 101 ? -14.771 21.932 16.779 1.00 75.88 101 ALA A C 1
ATOM 750 O O . ALA A 1 101 ? -15.242 22.236 17.879 1.00 75.88 101 ALA A O 1
ATOM 751 N N . LYS A 1 102 ? -13.899 22.719 16.133 1.00 67.44 102 LYS A N 1
ATOM 752 C CA . LYS A 1 102 ? -13.655 24.086 16.592 1.00 67.44 102 LYS A CA 1
ATOM 753 C C . LYS A 1 102 ? -15.004 24.796 16.583 1.00 67.44 102 LYS A C 1
ATOM 755 O O . LYS A 1 102 ? -15.627 24.889 15.527 1.00 67.44 102 LYS A O 1
ATOM 760 N N . ALA A 1 103 ? -15.450 25.259 17.749 1.00 67.25 103 ALA A N 1
ATOM 761 C CA . ALA A 1 103 ? -16.580 26.168 17.827 1.00 67.25 103 ALA A CA 1
ATOM 762 C C . ALA A 1 103 ? -16.257 27.362 16.919 1.00 67.25 103 ALA A C 1
ATOM 764 O O . ALA A 1 103 ? -15.200 27.979 17.064 1.00 67.25 103 ALA A O 1
ATOM 765 N N . GLY A 1 104 ? -17.098 27.583 15.909 1.00 74.31 104 GLY A N 1
ATOM 766 C CA . GLY A 1 104 ? -16.946 28.706 14.993 1.00 74.31 104 GLY A CA 1
ATOM 767 C C . GLY A 1 104 ? -17.054 30.021 15.762 1.00 74.31 104 GLY A C 1
ATOM 768 O O . GLY A 1 104 ? -17.887 30.128 16.662 1.00 74.31 104 GLY A O 1
ATOM 769 N N . ASN A 1 105 ? -16.193 30.979 15.413 1.00 60.47 105 ASN A N 1
ATOM 770 C CA . ASN A 1 105 ? -16.314 32.376 15.834 1.00 60.47 105 ASN A CA 1
ATOM 771 C C . ASN A 1 105 ? -17.279 33.117 14.912 1.00 60.47 105 ASN A C 1
ATOM 773 O O . ASN A 1 105 ? -17.185 32.877 13.685 1.00 60.47 105 ASN A O 1
#

Radius of gyration: 25.56 Å; chains: 1; bounding box: 90×56×33 Å

Secondary structure (DSSP, 8-state):
-------------------------PPPSTTHHHHHHHHTTTS-THHHHHHGGG--HHHHHHHHHHHHHTT-----HHHHHHHHHHHHHHHPPPPPPPPPPPPP-

Sequence (105 aa):
MPRILLLASLLLVSSAAVADEDAIKLKAGPGHDQVLQNCAVCHSLDYVRMNATFMTPQVWDAEVQKMIKAYGAPIEAGDAKIITDYLATQYGVPAPAPAPAKAGN

InterPro domains:
  IPR009056 Cytochrome c-like domain [PS51007] (26-105)
  IPR036909 Cytochrome c-like domain superfamily [G3DSA:1.10.760.10] (29-91)
  IPR036909 Cytochrome c-like domain superfamily [SSF46626] (30-96)